Protein AF-A0A0B2PW03-F1 (afdb_monomer)

Foldseek 3Di:
DPPPPPPVPDDDDPVLVVQLVVLPVVQDPVHPPSQVSSCVSSPNVHPDDDD

Sequence (51 aa):
MASSSMSATGSWSAKDNKAFERALAVYDKDTPDRWKDVARAVGGKTPDEPL

Radius of gyration: 13.63 Å; Cα contacts (8 Å, |Δi|>4): 27; chains: 1; bounding box: 45×20×25 Å

Solvent-accessible surface area (backbone atoms only — not comparable to full-atom values): 3359 Å² total; per-residue (Å²): 129,83,80,76,76,78,63,96,75,87,76,87,48,74,69,41,52,56,33,41,57,51,29,55,71,71,42,50,91,84,42,79,66,36,68,62,55,34,18,55,64,44,70,64,55,64,96,70,84,86,127

Secondary structure (DSSP, 8-state):
-------S-S---HHHHHHHHHHHHHS-SSSTTHHHHHHHHTTS--S----

Nearest PDB structures (foldseek):
  2cjj-assembly1_A  TM=9.359E-01  e=1.550E-03  Antirrhinum majus
  2m2e-assembly1_A  TM=7.921E-01  e=6.192E-02  Homo sapiens
  4eef-assembly4_G  TM=7.296E-01  e=3.001E-02  synthetic construct
  2cra-assembly1_A  TM=4.273E-01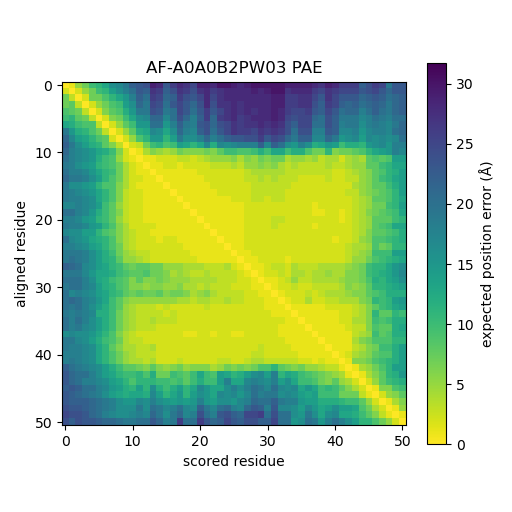  e=5.105E+00  Homo sapiens

Structure (mmCIF, N/CA/C/O backbone):
data_AF-A0A0B2PW03-F1
#
_entry.id   AF-A0A0B2PW03-F1
#
loop_
_atom_site.group_PDB
_atom_site.id
_atom_site.type_symbol
_atom_site.label_atom_id
_atom_site.label_alt_id
_atom_site.label_comp_id
_atom_site.label_asym_id
_atom_site.label_entity_id
_atom_site.label_seq_id
_atom_site.pdbx_PDB_ins_code
_atom_site.Cartn_x
_atom_site.Cartn_y
_atom_site.Cartn_z
_atom_site.occupancy
_atom_site.B_iso_or_equiv
_atom_site.auth_seq_id
_atom_site.auth_comp_id
_atom_site.auth_asym_id
_atom_site.auth_atom_id
_atom_site.pdbx_PDB_model_num
ATOM 1 N N . MET A 1 1 ? 35.469 8.243 -12.836 1.00 42.31 1 MET A N 1
ATOM 2 C CA . MET A 1 1 ? 34.042 8.608 -12.717 1.00 42.31 1 MET A CA 1
ATOM 3 C C . MET A 1 1 ? 33.357 7.438 -12.043 1.00 42.31 1 MET A C 1
ATOM 5 O O . MET A 1 1 ? 33.436 6.341 -12.579 1.00 42.31 1 MET A O 1
ATOM 9 N N . ALA A 1 2 ? 32.857 7.621 -10.819 1.00 39.09 2 ALA A N 1
ATOM 10 C CA . ALA A 1 2 ? 32.208 6.542 -10.081 1.00 39.09 2 ALA A CA 1
ATOM 11 C C . ALA A 1 2 ? 31.002 6.070 -10.898 1.00 39.09 2 ALA A C 1
ATOM 13 O O . ALA A 1 2 ? 30.143 6.879 -11.240 1.00 39.09 2 ALA A O 1
ATOM 14 N N . SER A 1 3 ? 31.011 4.791 -11.276 1.00 43.75 3 SER A N 1
ATOM 15 C CA . SER A 1 3 ? 29.900 4.151 -11.966 1.00 43.75 3 SER A CA 1
ATOM 16 C C . SER A 1 3 ? 28.687 4.279 -11.059 1.00 43.75 3 SER A C 1
ATOM 18 O O . SER A 1 3 ? 28.644 3.668 -9.991 1.00 43.75 3 SER A O 1
ATOM 20 N N . SER A 1 4 ? 27.761 5.156 -11.435 1.00 50.56 4 SER A N 1
ATOM 21 C CA . SER A 1 4 ? 26.479 5.303 -10.773 1.00 50.56 4 SER A CA 1
ATOM 22 C C . SER A 1 4 ? 25.760 3.971 -10.916 1.00 50.56 4 SER A C 1
ATOM 24 O O . SER A 1 4 ? 25.151 3.688 -11.945 1.00 50.56 4 SER A O 1
ATOM 26 N N . SER A 1 5 ? 25.874 3.127 -9.893 1.00 52.88 5 SER A N 1
ATOM 27 C CA . SER A 1 5 ? 24.924 2.056 -9.656 1.00 52.88 5 SER A CA 1
ATOM 28 C C . SER A 1 5 ? 23.569 2.734 -9.576 1.00 52.88 5 SER A C 1
ATOM 30 O O . SER A 1 5 ? 23.246 3.379 -8.582 1.00 52.88 5 SER A O 1
ATOM 32 N N . MET A 1 6 ? 22.825 2.671 -10.675 1.00 54.06 6 MET A N 1
ATOM 33 C CA . MET A 1 6 ? 21.437 3.085 -10.746 1.00 54.06 6 MET A CA 1
ATOM 34 C C . MET A 1 6 ? 20.664 2.072 -9.909 1.00 54.06 6 MET A C 1
ATOM 36 O O . MET A 1 6 ? 20.084 1.114 -10.418 1.00 54.06 6 MET A O 1
ATOM 40 N N . SER A 1 7 ? 20.749 2.236 -8.591 1.00 50.44 7 SER A N 1
ATOM 41 C CA . SER A 1 7 ? 19.776 1.710 -7.655 1.00 50.44 7 SER A CA 1
ATOM 42 C C . SER A 1 7 ? 18.412 2.040 -8.243 1.00 50.44 7 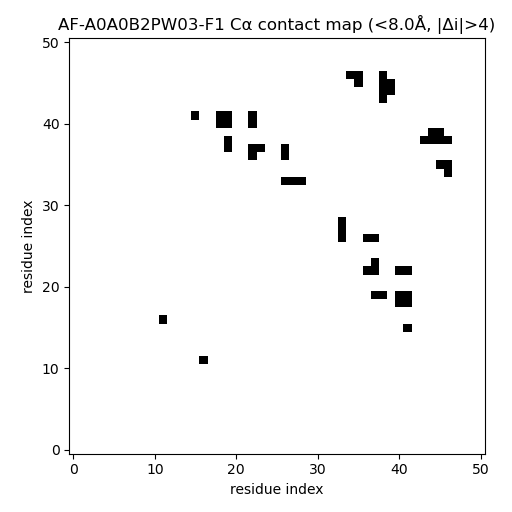SER A C 1
ATOM 44 O O . SER A 1 7 ? 18.181 3.167 -8.677 1.00 50.44 7 SER A O 1
ATOM 46 N N . ALA A 1 8 ? 17.536 1.047 -8.337 1.00 56.22 8 ALA A N 1
ATOM 47 C CA . ALA A 1 8 ? 16.191 1.169 -8.885 1.00 56.22 8 ALA A CA 1
ATOM 48 C C . ALA A 1 8 ? 15.267 2.003 -7.965 1.00 56.22 8 ALA A C 1
ATOM 50 O O . ALA A 1 8 ? 14.185 1.569 -7.580 1.00 56.22 8 ALA A O 1
ATOM 51 N N . THR A 1 9 ? 15.718 3.192 -7.573 1.00 60.59 9 THR A N 1
ATOM 52 C CA . THR A 1 9 ? 15.094 4.136 -6.653 1.00 60.59 9 THR A CA 1
ATOM 53 C C . THR A 1 9 ? 14.679 5.360 -7.461 1.00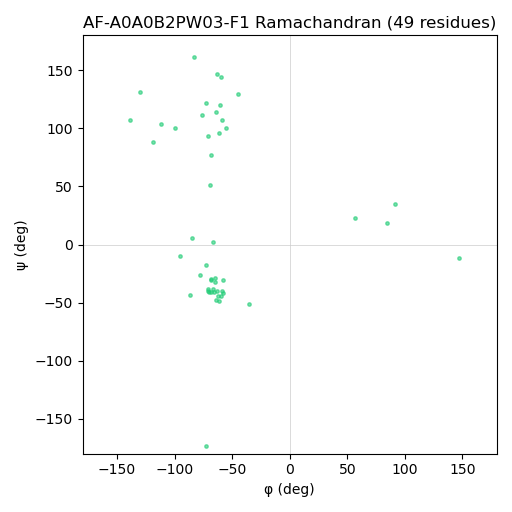 60.59 9 THR A C 1
ATOM 55 O O . THR A 1 9 ? 15.532 6.148 -7.860 1.00 60.59 9 THR A O 1
ATOM 58 N N . GLY A 1 10 ? 13.384 5.505 -7.757 1.00 62.88 10 GLY A N 1
ATOM 59 C CA . GLY A 1 10 ? 12.851 6.821 -8.138 1.00 62.88 10 GLY A CA 1
ATOM 60 C C . GLY A 1 10 ? 11.709 6.866 -9.152 1.00 62.88 10 GLY A C 1
ATOM 61 O O . GLY A 1 10 ? 11.095 7.914 -9.304 1.00 62.88 10 GLY A O 1
ATOM 62 N N . SER A 1 11 ? 11.361 5.784 -9.856 1.00 71.19 11 SER A N 1
ATOM 63 C CA . SER A 1 11 ? 10.277 5.849 -10.857 1.00 71.19 11 SER A CA 1
ATOM 64 C C . SER A 1 11 ? 9.252 4.738 -10.681 1.00 71.19 11 SER A C 1
ATOM 66 O O . SER A 1 11 ? 9.581 3.563 -10.522 1.00 71.19 11 SER A O 1
ATOM 68 N N . TRP A 1 12 ? 7.973 5.109 -10.679 1.00 78.69 12 TRP A N 1
ATOM 69 C CA . TRP A 1 12 ? 6.878 4.147 -10.666 1.00 78.69 12 TRP A CA 1
ATOM 70 C C . TRP A 1 12 ? 6.751 3.453 -12.016 1.00 78.69 12 TRP A C 1
ATOM 72 O O . TRP A 1 12 ? 6.531 4.099 -13.037 1.00 78.69 12 TRP A O 1
ATOM 82 N N . SER A 1 13 ? 6.855 2.124 -12.018 1.00 84.31 13 SER A N 1
ATOM 83 C CA . SER A 1 13 ? 6.490 1.322 -13.179 1.00 84.31 13 SER A CA 1
ATOM 84 C C . SER A 1 13 ? 4.980 1.063 -13.204 1.00 84.31 13 SER A C 1
ATOM 86 O O . SER A 1 13 ? 4.297 1.115 -12.178 1.00 84.31 13 SER A O 1
ATOM 88 N N . ALA A 1 14 ? 4.450 0.681 -14.368 1.00 87.00 14 ALA A N 1
ATOM 89 C CA . ALA A 1 14 ? 3.051 0.264 -14.498 1.00 87.00 14 ALA A CA 1
ATOM 90 C C . ALA A 1 14 ? 2.698 -0.932 -13.588 1.00 87.00 14 ALA A C 1
ATOM 92 O O . ALA A 1 14 ? 1.569 -1.051 -13.107 1.00 87.00 14 ALA A O 1
ATOM 93 N N . LYS A 1 15 ? 3.670 -1.814 -13.315 1.00 86.25 15 LYS A N 1
ATOM 94 C CA . LYS A 1 15 ? 3.498 -2.946 -12.397 1.00 86.25 15 LYS A CA 1
ATOM 95 C C . LYS A 1 15 ? 3.304 -2.470 -10.957 1.00 86.25 15 LYS A C 1
ATOM 97 O O . LYS A 1 15 ? 2.462 -3.029 -10.255 1.00 86.25 15 LYS A O 1
ATOM 102 N N . ASP A 1 16 ? 4.028 -1.429 -10.561 1.00 86.62 16 ASP A N 1
ATOM 103 C CA . ASP A 1 16 ? 3.925 -0.838 -9.227 1.00 86.62 16 ASP A CA 1
ATOM 104 C C . ASP A 1 16 ? 2.597 -0.113 -9.054 1.00 86.62 16 ASP A C 1
ATOM 106 O O . ASP A 1 16 ? 1.937 -0.304 -8.039 1.00 86.62 16 ASP A O 1
ATOM 110 N N . ASN A 1 17 ? 2.141 0.613 -10.082 1.00 88.00 17 ASN A N 1
ATOM 111 C CA . ASN A 1 17 ? 0.816 1.232 -10.062 1.00 88.00 17 ASN A CA 1
ATOM 112 C C . ASN A 1 17 ? -0.291 0.185 -9.897 1.00 88.00 17 ASN A C 1
ATOM 114 O O . ASN A 1 17 ? -1.170 0.314 -9.051 1.00 88.00 17 ASN A O 1
ATOM 118 N N . LYS A 1 18 ? -0.193 -0.927 -10.631 1.00 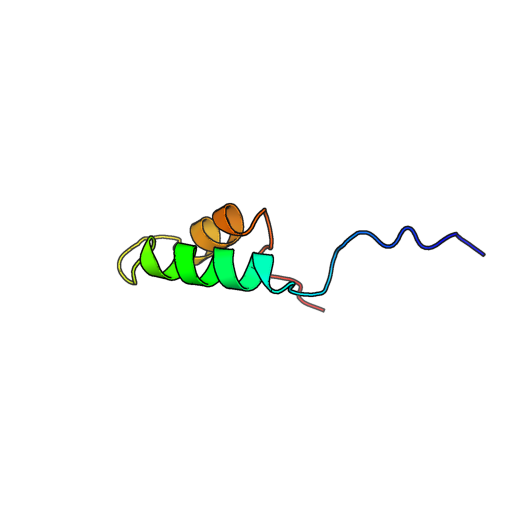91.31 18 LYS A N 1
ATOM 119 C CA . LYS A 1 18 ? -1.151 -2.028 -10.496 1.00 91.31 18 LYS A CA 1
ATOM 120 C C . LYS A 1 18 ? -1.090 -2.693 -9.116 1.00 91.31 18 LYS A C 1
ATOM 122 O O . LYS A 1 18 ? -2.085 -3.243 -8.647 1.00 91.31 18 LYS A O 1
ATOM 127 N N . ALA A 1 19 ? 0.078 -2.748 -8.477 1.00 89.44 19 ALA A N 1
ATOM 128 C CA . ALA A 1 19 ? 0.203 -3.241 -7.105 1.00 89.44 19 ALA A CA 1
ATOM 129 C C . ALA A 1 19 ? -0.413 -2.253 -6.104 1.00 89.44 19 ALA A C 1
ATOM 131 O O . ALA A 1 19 ? -1.125 -2.677 -5.199 1.00 89.44 19 ALA A O 1
ATOM 132 N N . PHE A 1 20 ? -0.215 -0.954 -6.319 1.00 90.12 20 PHE A N 1
ATOM 133 C CA . PHE A 1 20 ? -0.771 0.109 -5.493 1.00 90.12 20 PHE A CA 1
ATOM 134 C C . PHE A 1 20 ? -2.297 0.151 -5.539 1.00 90.12 20 PHE A C 1
ATOM 136 O O . PHE A 1 20 ? -2.933 0.140 -4.492 1.00 90.12 20 PHE A O 1
ATOM 143 N N . GLU A 1 21 ? -2.898 0.102 -6.727 1.00 93.25 21 GLU A N 1
ATOM 144 C CA . GLU A 1 21 ? -4.359 0.063 -6.881 1.00 93.25 21 GLU A CA 1
ATOM 145 C C . GLU A 1 21 ? -4.976 -1.153 -6.179 1.00 93.25 21 GLU A C 1
ATOM 147 O O . GLU A 1 21 ? -6.001 -1.042 -5.509 1.00 93.25 21 GLU A O 1
ATOM 152 N N . ARG A 1 22 ? -4.317 -2.316 -6.263 1.00 92.62 22 ARG A N 1
ATOM 153 C CA . ARG A 1 22 ? -4.739 -3.516 -5.526 1.00 92.62 22 ARG A CA 1
ATOM 154 C C . ARG A 1 22 ? -4.601 -3.343 -4.022 1.00 92.62 22 ARG A C 1
ATOM 156 O O . ARG A 1 22 ? -5.495 -3.750 -3.292 1.00 92.62 22 ARG A O 1
ATOM 163 N N . ALA A 1 23 ? -3.518 -2.726 -3.564 1.00 92.06 23 ALA A N 1
ATOM 164 C CA . ALA A 1 23 ? -3.335 -2.432 -2.152 1.00 92.06 23 ALA A CA 1
ATOM 165 C C . ALA A 1 23 ? -4.412 -1.461 -1.640 1.00 92.06 23 ALA A C 1
ATOM 167 O O . ALA A 1 23 ? -4.966 -1.695 -0.575 1.00 92.06 23 ALA A O 1
ATOM 168 N N . LEU A 1 24 ? -4.792 -0.438 -2.411 1.00 92.25 24 LEU A N 1
ATOM 169 C CA . LEU A 1 24 ? -5.883 0.476 -2.050 1.00 92.25 24 LEU A CA 1
ATOM 170 C C . LEU A 1 24 ? -7.256 -0.202 -1.982 1.00 92.25 24 LEU A C 1
ATOM 172 O O . LEU A 1 24 ? -8.113 0.267 -1.235 1.00 92.25 24 LEU A O 1
ATOM 176 N N . ALA A 1 25 ? -7.466 -1.269 -2.757 1.00 92.69 25 ALA A N 1
ATOM 177 C CA . ALA A 1 25 ? -8.688 -2.068 -2.714 1.00 92.69 25 ALA A CA 1
ATOM 178 C C . ALA A 1 25 ? -8.733 -3.031 -1.513 1.00 92.69 25 ALA A C 1
ATOM 180 O O . ALA A 1 25 ? -9.818 -3.397 -1.074 1.00 92.69 25 ALA A O 1
ATOM 181 N N . VAL A 1 26 ? -7.571 -3.449 -1.000 1.00 92.56 26 VAL A N 1
ATOM 182 C CA . VAL A 1 26 ? -7.451 -4.341 0.167 1.00 92.56 26 VAL A CA 1
ATOM 183 C C . VAL A 1 26 ? -7.457 -3.552 1.475 1.00 92.56 26 VAL A C 1
ATOM 185 O O . VAL A 1 26 ? -8.118 -3.953 2.426 1.00 92.56 26 VAL A O 1
ATOM 188 N N . TYR A 1 27 ? -6.726 -2.439 1.518 1.00 91.81 27 TYR A N 1
ATOM 189 C CA . TYR A 1 27 ? -6.621 -1.566 2.681 1.00 91.81 27 TYR A CA 1
ATOM 190 C C . TYR A 1 27 ? -7.545 -0.369 2.483 1.00 91.81 27 TYR A C 1
ATOM 192 O O . TYR A 1 27 ? -7.234 0.580 1.748 1.00 91.81 27 TYR A O 1
ATOM 200 N N . ASP A 1 28 ? -8.706 -0.439 3.119 1.00 88.94 28 ASP A N 1
ATOM 201 C CA . ASP A 1 28 ? -9.702 0.621 3.10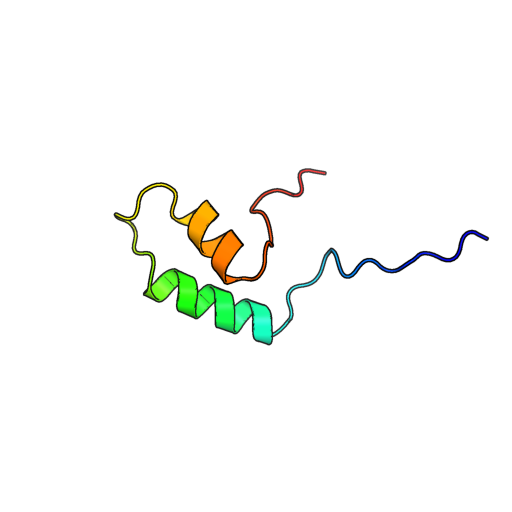7 1.00 88.94 28 ASP A CA 1
ATOM 202 C C . ASP A 1 28 ? -9.272 1.823 3.973 1.00 88.94 28 ASP A C 1
ATOM 204 O O . ASP A 1 28 ? -8.142 1.933 4.449 1.00 88.94 28 ASP A O 1
ATOM 208 N N . LYS A 1 29 ? -10.179 2.785 4.127 1.00 86.62 29 LYS A N 1
ATOM 209 C CA . LYS A 1 29 ? -9.959 4.005 4.918 1.00 86.62 29 LYS A CA 1
ATOM 210 C C . LYS A 1 29 ? -9.961 3.771 6.433 1.00 86.62 29 LYS A C 1
ATOM 212 O O . LYS A 1 29 ? -9.477 4.638 7.153 1.00 86.62 29 LYS A O 1
ATOM 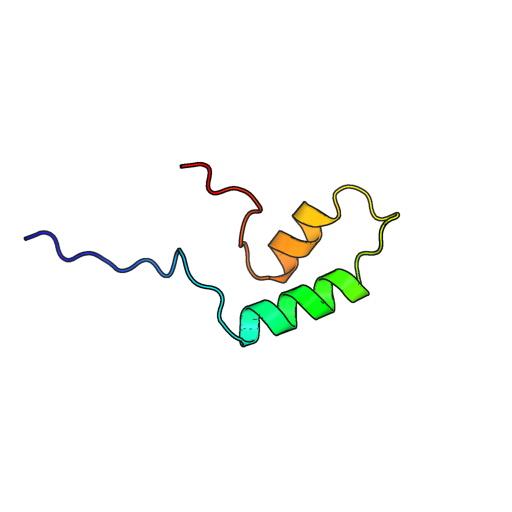217 N N . ASP A 1 30 ? -10.502 2.644 6.885 1.00 91.88 30 ASP A N 1
ATOM 218 C CA . ASP A 1 30 ? -10.650 2.312 8.303 1.00 91.88 30 ASP A CA 1
ATOM 219 C C . ASP A 1 30 ? -9.472 1.451 8.794 1.00 91.88 30 ASP A C 1
ATOM 221 O O . ASP A 1 30 ? -9.277 1.276 9.996 1.00 91.88 30 ASP A O 1
ATOM 225 N N . THR A 1 31 ? -8.638 0.975 7.862 1.00 89.88 31 THR A N 1
ATOM 226 C CA . THR A 1 31 ? -7.387 0.267 8.126 1.00 89.88 31 THR A CA 1
ATOM 227 C C . THR A 1 31 ? -6.379 1.192 8.833 1.00 89.88 31 THR A C 1
ATOM 229 O O . THR A 1 31 ? -5.894 2.158 8.228 1.00 89.88 31 THR A O 1
ATOM 232 N N . PRO A 1 32 ? -6.004 0.909 10.097 1.00 90.88 32 PRO A N 1
ATOM 233 C CA . PRO A 1 32 ? -4.931 1.625 10.780 1.00 90.88 32 PRO A CA 1
ATOM 234 C C . PRO A 1 32 ? -3.620 1.458 10.012 1.00 90.88 32 PRO A C 1
ATOM 236 O O . PRO A 1 32 ? -3.375 0.403 9.440 1.00 90.88 32 PRO A O 1
ATOM 239 N N . ASP A 1 33 ? -2.771 2.487 9.980 1.00 88.19 33 ASP A N 1
ATOM 240 C CA . ASP A 1 33 ? -1.477 2.421 9.282 1.00 88.19 33 ASP A CA 1
ATOM 241 C C . ASP A 1 33 ? -1.566 2.060 7.779 1.00 88.19 33 ASP A C 1
ATOM 243 O O . ASP A 1 33 ? -0.569 1.646 7.182 1.00 88.19 33 ASP A O 1
ATOM 247 N N . ARG A 1 34 ? -2.724 2.296 7.136 1.00 90.88 34 ARG A N 1
ATOM 248 C CA . ARG A 1 34 ? -3.020 2.004 5.718 1.00 90.88 34 ARG A CA 1
ATOM 249 C C . ARG A 1 34 ? -1.831 2.200 4.778 1.00 90.88 34 ARG A C 1
ATOM 251 O O . ARG A 1 34 ? -1.495 1.322 3.990 1.00 90.88 34 ARG A O 1
ATOM 258 N N . TRP A 1 35 ? -1.182 3.361 4.845 1.00 87.88 35 TRP A N 1
ATOM 259 C CA . TRP A 1 35 ? -0.088 3.707 3.937 1.00 87.88 35 TRP A CA 1
ATOM 260 C C . TRP A 1 35 ? 1.181 2.876 4.154 1.00 87.88 35 TRP A C 1
ATOM 262 O O . TRP A 1 35 ? 1.884 2.597 3.185 1.00 87.88 35 TRP A O 1
ATOM 272 N N . LYS A 1 36 ? 1.455 2.419 5.382 1.00 88.19 36 LYS A N 1
ATOM 273 C CA . LYS A 1 36 ? 2.567 1.499 5.667 1.00 88.19 36 LYS A CA 1
ATOM 274 C C . LYS A 1 36 ? 2.307 0.126 5.048 1.00 88.19 36 LYS A C 1
ATOM 276 O O . LYS A 1 36 ? 3.208 -0.469 4.457 1.00 88.19 36 LYS A O 1
ATOM 281 N N . ASP A 1 37 ? 1.070 -0.350 5.129 1.00 87.56 37 ASP A N 1
ATOM 282 C CA . ASP A 1 37 ? 0.667 -1.633 4.555 1.00 87.56 37 ASP A CA 1
ATOM 283 C C . ASP A 1 37 ? 0.619 -1.599 3.020 1.00 87.56 37 ASP A C 1
ATOM 285 O O . ASP A 1 37 ? 1.073 -2.538 2.358 1.00 87.56 37 ASP A O 1
ATOM 289 N N . VAL A 1 38 ? 0.167 -0.481 2.444 1.00 89.69 38 VAL A N 1
ATOM 290 C CA . VAL A 1 38 ? 0.244 -0.212 1.002 1.00 89.69 38 VAL A CA 1
ATOM 291 C C . VAL A 1 38 ? 1.701 -0.180 0.530 1.00 89.69 38 VAL A C 1
ATOM 293 O O . VAL A 1 38 ? 2.045 -0.879 -0.421 1.00 89.69 38 VAL A O 1
ATOM 296 N N . ALA A 1 39 ? 2.585 0.550 1.214 1.00 86.56 39 ALA A N 1
ATOM 297 C CA . ALA A 1 39 ? 4.015 0.605 0.895 1.00 86.56 39 ALA A CA 1
ATOM 298 C C . ALA A 1 39 ? 4.676 -0.784 0.922 1.00 86.56 39 ALA A C 1
ATOM 300 O O . ALA A 1 39 ? 5.445 -1.141 0.023 1.00 86.56 39 ALA A O 1
ATOM 301 N N . A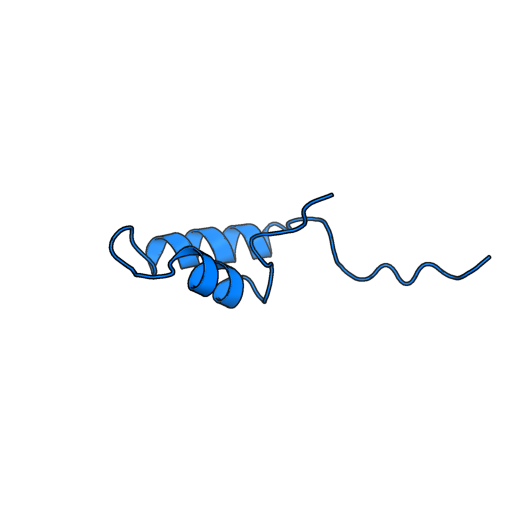RG A 1 40 ? 4.324 -1.607 1.919 1.00 85.88 40 ARG A N 1
ATOM 302 C CA . ARG A 1 40 ? 4.771 -3.003 2.013 1.00 85.88 40 ARG A CA 1
ATOM 303 C C . ARG A 1 40 ? 4.279 -3.832 0.824 1.00 85.88 40 ARG A C 1
ATOM 305 O O . ARG A 1 40 ? 5.065 -4.574 0.241 1.00 85.88 40 ARG A O 1
ATOM 312 N N . ALA A 1 41 ? 3.015 -3.682 0.427 1.00 86.25 41 ALA A N 1
ATOM 313 C CA . ALA A 1 41 ? 2.419 -4.418 -0.690 1.00 86.25 41 ALA A CA 1
ATOM 314 C C . ALA A 1 41 ? 2.992 -4.032 -2.068 1.00 86.25 41 ALA A C 1
ATOM 316 O O . ALA A 1 41 ? 3.061 -4.873 -2.962 1.00 86.25 41 ALA A O 1
ATOM 317 N N . VAL A 1 42 ? 3.439 -2.785 -2.240 1.00 85.12 42 VAL A N 1
ATOM 318 C CA . VAL A 1 42 ? 4.061 -2.289 -3.484 1.00 85.12 42 VAL A CA 1
ATOM 319 C C . VAL A 1 42 ? 5.571 -2.603 -3.541 1.00 85.12 42 VAL A C 1
ATOM 321 O O . VAL A 1 42 ? 6.252 -2.233 -4.492 1.00 85.12 42 VAL A O 1
ATOM 324 N N . GLY A 1 43 ? 6.104 -3.351 -2.567 1.00 77.06 43 GLY A N 1
ATOM 325 C CA . GLY A 1 43 ? 7.491 -3.826 -2.578 1.00 77.06 43 GLY A CA 1
ATOM 326 C C . GLY A 1 43 ? 8.482 -2.889 -1.891 1.00 7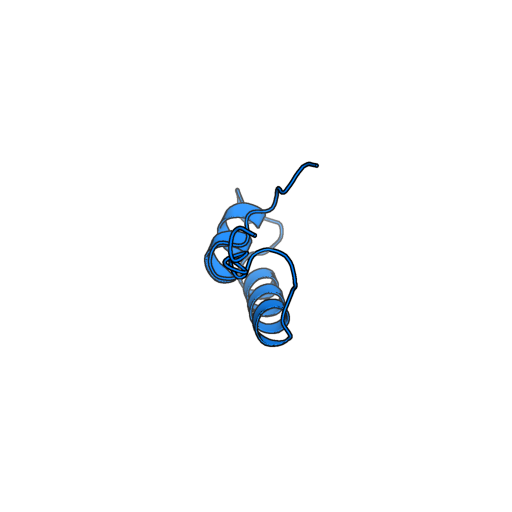7.06 43 GLY A C 1
ATOM 327 O O . GLY A 1 43 ? 9.623 -2.786 -2.329 1.00 77.06 43 GLY A O 1
ATOM 328 N N . GLY A 1 44 ? 8.064 -2.205 -0.822 1.00 63.16 44 GLY A N 1
ATOM 329 C CA . GLY A 1 44 ? 8.960 -1.372 -0.012 1.00 63.16 44 GLY A CA 1
ATOM 330 C C . GLY A 1 44 ? 9.158 0.043 -0.551 1.00 63.16 44 GLY A C 1
ATOM 331 O O . GLY A 1 44 ? 10.108 0.711 -0.156 1.00 63.16 44 GLY A O 1
ATOM 332 N N . LYS A 1 45 ? 8.260 0.523 -1.423 1.00 64.44 45 LYS A N 1
ATOM 333 C CA . LYS A 1 45 ? 8.189 1.946 -1.776 1.00 64.44 45 LYS A CA 1
ATOM 334 C C . LYS A 1 45 ? 7.651 2.708 -0.574 1.00 64.44 45 LYS A C 1
ATOM 336 O O . LYS A 1 45 ? 6.443 2.739 -0.351 1.00 64.44 45 LYS A O 1
ATOM 341 N N . THR A 1 46 ? 8.552 3.220 0.252 1.00 57.69 46 THR A N 1
ATOM 342 C CA . THR A 1 46 ? 8.206 3.981 1.450 1.00 57.69 46 THR A CA 1
ATOM 343 C C . THR A 1 46 ? 7.464 5.267 1.069 1.00 57.69 46 THR A C 1
ATOM 345 O O . THR A 1 46 ? 7.761 5.840 0.022 1.00 57.69 46 THR A O 1
ATOM 348 N N . PRO A 1 47 ? 6.508 5.745 1.889 1.00 51.72 47 PRO A N 1
ATOM 349 C CA . PRO A 1 47 ? 5.771 6.984 1.615 1.00 51.72 47 PRO A CA 1
ATOM 350 C C . PRO A 1 47 ? 6.612 8.271 1.664 1.00 51.72 47 PRO A C 1
ATOM 352 O O . PRO A 1 47 ? 6.051 9.345 1.499 1.00 51.72 47 PRO A O 1
ATOM 355 N N . ASP A 1 48 ? 7.919 8.179 1.900 1.00 51.34 48 ASP A N 1
ATOM 356 C CA . ASP A 1 48 ? 8.767 9.317 2.235 1.00 51.34 48 ASP A CA 1
ATOM 357 C C . ASP A 1 48 ? 10.099 9.191 1.481 1.00 51.34 48 ASP A C 1
ATOM 359 O O . ASP A 1 48 ? 10.930 8.336 1.792 1.00 51.34 48 ASP A O 1
ATOM 363 N N . GLU A 1 49 ? 10.274 10.028 0.462 1.00 51.56 49 GLU A N 1
ATOM 364 C CA . GLU A 1 49 ? 11.583 10.572 0.106 1.00 51.56 49 GLU A CA 1
ATOM 365 C C . GLU A 1 49 ? 11.447 12.094 0.259 1.00 51.56 49 GLU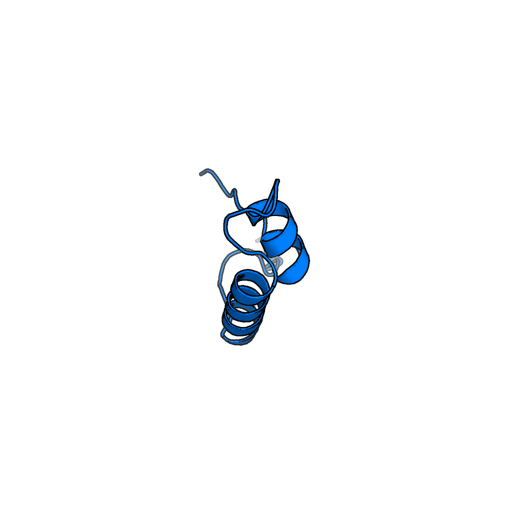 A C 1
ATOM 367 O O . GLU A 1 49 ? 10.998 12.768 -0.672 1.00 51.56 49 GLU A O 1
ATOM 372 N N . PRO A 1 50 ? 11.704 12.642 1.462 1.00 47.72 50 PRO A N 1
ATOM 373 C CA . PRO A 1 50 ? 11.812 14.075 1.642 1.00 47.72 50 PRO A CA 1
ATOM 374 C C . PRO A 1 50 ? 13.182 14.480 1.090 1.00 47.72 50 PRO A C 1
ATOM 376 O O . PRO A 1 50 ? 14.218 14.095 1.636 1.00 47.72 50 PRO A O 1
ATOM 379 N N . LEU A 1 51 ? 13.184 15.208 -0.027 1.00 43.97 51 LEU A N 1
ATOM 380 C CA . LEU A 1 51 ? 14.326 16.043 -0.406 1.00 43.97 51 LEU A CA 1
ATOM 381 C C . LEU A 1 51 ? 14.344 17.301 0.464 1.00 43.97 51 LEU A C 1
ATOM 383 O O . LEU A 1 51 ? 13.255 17.896 0.645 1.00 43.97 51 LEU A O 1
#

Mean predicted aligned error: 9.73 Å

InterPro domains:
  IPR001005 SANT/Myb domain [cd00167] (11-49)
  IPR009057 Homedomain-like superfamily [SSF46689] (5-49)
  IPR044636 Transcription factor RADIALIS-like [PTHR43952] (1-49)

Organism: Glycine soja (NCBI:txid3848)

pLDDT: mean 75.41, std 17.88, range [39.09, 93.25]